Protein AF-A0A356FWE5-F1 (afdb_monomer_lite)

Sequence (90 aa):
KAVVPQGWKVDPEKIVSAWKAFADSIADGETVLLVSSNGIIRFAPYLTGDYDGFCQTHDIKVATGGVCVFENGGDGWTCSEWNVKAFKFV

Radius of gyration: 13.67 Å; chains: 1; bounding box: 41×31×34 Å

pLDDT: mean 92.45, std 7.05, range [64.75, 97.94]

Structure (mmCIF, N/CA/C/O backbone):
data_AF-A0A356FWE5-F1
#
_entry.id   AF-A0A356FWE5-F1
#
loop_
_atom_site.group_PDB
_atom_site.id
_atom_site.type_symbol
_atom_site.label_atom_id
_atom_site.label_alt_id
_atom_site.label_comp_id
_atom_site.label_asym_id
_atom_site.label_entity_id
_atom_site.label_seq_id
_atom_site.pdbx_PDB_ins_code
_atom_site.Cartn_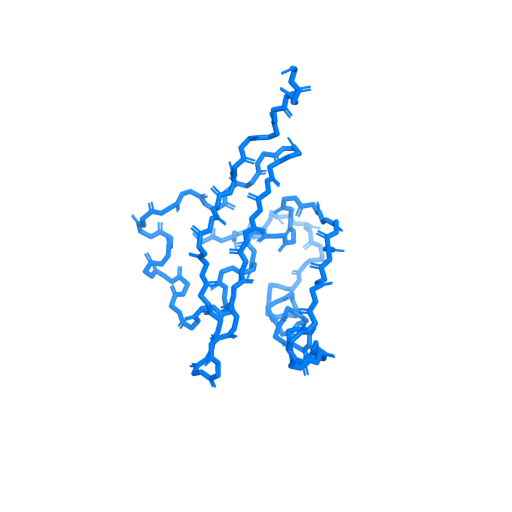x
_atom_site.Cartn_y
_atom_site.Cartn_z
_atom_site.occupancy
_atom_site.B_iso_or_equiv
_atom_site.auth_seq_id
_atom_site.auth_comp_id
_atom_site.auth_asym_id
_atom_site.auth_atom_id
_atom_site.pdbx_PDB_model_num
ATOM 1 N N . LYS A 1 1 ? 6.119 -8.522 -8.956 1.00 64.75 1 LYS A N 1
ATOM 2 C CA . LYS A 1 1 ? 7.307 -8.221 -8.115 1.00 64.75 1 LYS A CA 1
ATOM 3 C C . LYS A 1 1 ? 7.876 -6.863 -8.496 1.00 64.75 1 LYS A C 1
ATOM 5 O O . LYS A 1 1 ? 7.980 -6.573 -9.684 1.00 64.75 1 LYS A O 1
ATOM 10 N N . ALA A 1 2 ? 8.212 -6.026 -7.518 1.00 68.88 2 ALA A N 1
ATOM 11 C CA . ALA A 1 2 ? 8.870 -4.752 -7.777 1.00 68.88 2 ALA A CA 1
ATOM 12 C C . ALA A 1 2 ? 10.336 -4.989 -8.184 1.00 68.88 2 ALA A C 1
ATOM 14 O O . ALA A 1 2 ? 11.152 -5.393 -7.364 1.00 68.88 2 ALA A O 1
ATOM 15 N N . VAL A 1 3 ? 10.657 -4.772 -9.461 1.00 74.94 3 VAL A N 1
ATOM 16 C CA . VAL A 1 3 ? 12.024 -4.897 -9.992 1.00 74.94 3 VAL A CA 1
ATOM 17 C C . VAL A 1 3 ? 12.653 -3.511 -10.094 1.00 74.94 3 VAL A C 1
ATOM 19 O O . VAL A 1 3 ? 12.013 -2.565 -10.558 1.00 74.94 3 VAL A O 1
ATOM 22 N N . VAL A 1 4 ? 13.902 -3.389 -9.647 1.00 78.38 4 VAL A N 1
ATOM 23 C CA . VAL A 1 4 ? 14.666 -2.137 -9.694 1.00 78.38 4 VAL A CA 1
ATOM 24 C C . VAL A 1 4 ? 15.168 -1.895 -11.121 1.00 78.38 4 VAL A C 1
ATOM 26 O O . VAL A 1 4 ? 15.791 -2.791 -11.691 1.00 78.38 4 VAL A O 1
ATOM 29 N N . PRO A 1 5 ? 14.931 -0.713 -11.720 1.00 80.31 5 PRO A N 1
ATOM 30 C CA . PRO A 1 5 ? 15.476 -0.394 -13.035 1.00 80.31 5 PRO A CA 1
ATOM 31 C C . PRO A 1 5 ? 17.010 -0.373 -13.043 1.00 80.31 5 PRO A C 1
ATOM 33 O O . PRO A 1 5 ? 17.653 -0.007 -12.058 1.00 80.31 5 PRO A O 1
ATOM 36 N N . GLN A 1 6 ? 17.610 -0.709 -14.184 1.00 85.38 6 GLN A N 1
ATOM 37 C CA . GLN A 1 6 ? 19.063 -0.681 -14.344 1.00 85.38 6 GLN A CA 1
ATOM 38 C C . GLN A 1 6 ? 19.633 0.720 -14.048 1.00 85.38 6 GLN A C 1
ATOM 40 O O . GLN A 1 6 ? 19.101 1.733 -14.500 1.00 85.38 6 GLN A O 1
ATOM 45 N N . GLY A 1 7 ? 20.727 0.773 -13.281 1.00 87.00 7 GLY A N 1
ATOM 46 C CA . GLY A 1 7 ? 21.410 2.018 -12.905 1.00 87.00 7 GLY A CA 1
ATOM 47 C C . GLY A 1 7 ? 20.823 2.742 -11.687 1.00 87.00 7 GLY A C 1
ATOM 48 O O . GLY A 1 7 ? 21.432 3.695 -11.201 1.00 87.00 7 GLY A O 1
ATOM 49 N N . TRP A 1 8 ? 19.686 2.290 -11.150 1.00 82.56 8 TRP A N 1
ATOM 50 C CA . TRP A 1 8 ? 19.135 2.840 -9.914 1.00 82.56 8 TRP A CA 1
ATOM 51 C C . TRP A 1 8 ? 19.879 2.285 -8.699 1.00 82.56 8 TRP A C 1
ATOM 53 O O . TRP A 1 8 ? 20.035 1.076 -8.542 1.00 82.56 8 TRP A O 1
ATOM 63 N N . LYS A 1 9 ? 20.302 3.177 -7.799 1.00 85.62 9 LYS A N 1
ATOM 64 C CA . LYS A 1 9 ? 20.855 2.811 -6.488 1.00 85.62 9 LYS A CA 1
ATOM 65 C C . LYS A 1 9 ? 19.714 2.586 -5.499 1.00 85.62 9 LYS A C 1
ATOM 67 O O . LYS A 1 9 ? 19.445 3.432 -4.652 1.00 85.62 9 LYS A O 1
ATOM 72 N N . VAL A 1 10 ? 19.013 1.470 -5.655 1.00 86.44 10 VAL A N 1
ATOM 73 C CA . VAL A 1 10 ? 17.927 1.052 -4.766 1.00 86.44 10 VAL A CA 1
ATOM 74 C C . VAL A 1 10 ? 18.213 -0.346 -4.252 1.00 86.44 10 VAL A C 1
ATOM 76 O O . VAL A 1 10 ? 18.618 -1.224 -5.007 1.00 86.44 10 VAL A O 1
ATOM 79 N N . ASP A 1 11 ? 17.956 -0.528 -2.965 1.00 91.44 11 ASP A N 1
ATOM 80 C CA . ASP A 1 11 ? 18.042 -1.800 -2.267 1.00 91.44 11 ASP A CA 1
ATOM 81 C C . ASP A 1 11 ? 16.623 -2.185 -1.810 1.00 91.44 11 ASP A C 1
ATOM 83 O O . ASP A 1 11 ? 16.102 -1.588 -0.860 1.00 91.44 11 ASP A O 1
ATOM 87 N N . PRO A 1 12 ? 15.950 -3.113 -2.517 1.00 91.94 12 PRO A N 1
ATOM 88 C CA . PRO A 1 12 ? 14.594 -3.539 -2.181 1.00 91.94 12 PRO A CA 1
ATOM 89 C C . PRO A 1 12 ? 14.467 -4.091 -0.766 1.00 91.94 12 PRO A C 1
ATOM 91 O O . PRO A 1 12 ? 13.469 -3.826 -0.103 1.00 91.94 12 PRO A O 1
ATOM 94 N N . GLU A 1 13 ? 15.472 -4.821 -0.284 1.00 93.06 13 GLU A N 1
ATOM 95 C CA . GLU A 1 13 ? 15.435 -5.422 1.048 1.00 93.06 13 GLU A CA 1
ATOM 96 C C . GLU A 1 13 ? 15.453 -4.345 2.128 1.00 93.06 13 GLU A C 1
ATOM 98 O O . GLU A 1 13 ? 14.693 -4.434 3.091 1.00 93.06 13 GLU A O 1
ATOM 103 N N . LYS A 1 14 ? 16.229 -3.270 1.927 1.00 95.69 14 LYS A N 1
ATOM 104 C CA . LYS A 1 14 ? 16.201 -2.100 2.820 1.00 95.69 14 LYS A CA 1
ATOM 105 C C . LYS A 1 14 ? 14.867 -1.366 2.813 1.00 95.69 14 LYS A C 1
ATOM 107 O O . LYS A 1 14 ? 14.456 -0.858 3.849 1.00 95.69 14 LYS A O 1
ATOM 112 N N . ILE A 1 15 ? 14.184 -1.292 1.670 1.00 96.19 15 ILE A N 1
ATOM 113 C CA . ILE A 1 15 ? 12.842 -0.694 1.612 1.00 96.19 15 ILE A CA 1
ATOM 114 C C . ILE A 1 15 ? 11.857 -1.557 2.407 1.00 96.19 15 ILE A C 1
ATOM 116 O O . ILE A 1 15 ? 11.073 -1.031 3.193 1.00 96.19 15 ILE A O 1
ATOM 120 N N . VAL A 1 16 ? 11.914 -2.880 2.236 1.00 96.19 16 VAL A N 1
ATOM 121 C CA . VAL A 1 16 ? 11.050 -3.818 2.963 1.00 96.19 16 VAL A CA 1
ATOM 122 C C . VAL A 1 16 ? 11.323 -3.778 4.466 1.00 96.19 16 VAL A C 1
ATOM 124 O O . VAL A 1 16 ? 10.377 -3.739 5.252 1.00 96.19 16 VAL A O 1
ATOM 127 N N . SER A 1 17 ? 12.589 -3.753 4.888 1.00 97.25 17 SER A N 1
ATOM 128 C CA . SER A 1 17 ? 12.930 -3.661 6.310 1.00 97.25 17 SER A CA 1
ATOM 129 C C . SER A 1 17 ? 12.523 -2.318 6.915 1.00 97.25 17 SER A C 1
ATOM 131 O O . SER A 1 17 ? 12.016 -2.300 8.032 1.00 97.25 17 SER A O 1
ATOM 133 N N . ALA A 1 18 ? 12.652 -1.216 6.170 1.00 97.62 18 ALA A N 1
ATOM 134 C CA . ALA A 1 18 ? 12.175 0.094 6.605 1.00 97.62 18 ALA A CA 1
ATOM 135 C C . ALA A 1 18 ? 10.649 0.132 6.776 1.00 97.62 18 ALA A C 1
ATOM 137 O O . ALA A 1 18 ? 10.173 0.712 7.746 1.00 97.62 18 ALA A O 1
ATOM 138 N N . TRP A 1 19 ? 9.885 -0.516 5.888 1.00 97.62 19 TRP A N 1
ATOM 139 C CA . TRP A 1 19 ? 8.435 -0.659 6.058 1.00 97.62 19 TRP A CA 1
ATOM 140 C C . TRP A 1 19 ? 8.082 -1.410 7.338 1.00 97.62 19 TRP A C 1
ATOM 142 O O . TRP A 1 19 ? 7.236 -0.939 8.090 1.00 97.62 19 TRP A O 1
ATOM 152 N N . LYS A 1 20 ? 8.745 -2.542 7.603 1.00 97.25 20 LYS A N 1
ATOM 153 C CA . LYS A 1 20 ? 8.514 -3.327 8.824 1.00 97.25 20 LYS A CA 1
ATOM 154 C C . LYS A 1 20 ? 8.867 -2.530 10.079 1.00 97.25 20 LYS A C 1
ATOM 156 O O . LYS A 1 20 ? 8.036 -2.408 10.961 1.00 97.25 20 LYS A O 1
ATOM 161 N N . ALA A 1 21 ? 10.035 -1.888 10.101 1.00 97.94 21 ALA A N 1
ATOM 162 C CA . ALA A 1 21 ? 10.453 -1.052 11.225 1.00 97.94 21 ALA A CA 1
ATOM 163 C C . ALA A 1 21 ? 9.519 0.149 11.457 1.00 97.94 21 ALA A C 1
ATOM 165 O O . ALA A 1 21 ? 9.257 0.514 12.598 1.00 97.94 21 ALA A O 1
ATOM 166 N N . PHE A 1 22 ? 9.009 0.765 10.385 1.00 97.62 22 PHE A N 1
ATOM 167 C CA . PHE A 1 22 ? 7.995 1.813 10.487 1.00 97.62 22 PHE A CA 1
ATOM 168 C C . PHE A 1 22 ? 6.701 1.266 11.096 1.00 97.62 22 PHE A C 1
ATOM 170 O O . PHE A 1 22 ? 6.180 1.857 12.035 1.00 97.62 22 PHE A O 1
ATOM 177 N N . ALA A 1 23 ? 6.219 0.126 10.607 1.00 96.25 23 ALA A N 1
ATOM 178 C CA . ALA A 1 23 ? 5.014 -0.513 11.114 1.00 96.25 23 ALA A CA 1
ATOM 179 C C . ALA A 1 23 ? 5.137 -0.908 12.598 1.00 96.25 23 ALA A C 1
ATOM 181 O O . ALA A 1 23 ? 4.202 -0.678 13.358 1.00 96.25 23 ALA A O 1
ATOM 182 N N . ASP A 1 24 ? 6.303 -1.406 13.019 1.00 95.56 24 ASP A N 1
ATOM 183 C CA . ASP A 1 24 ? 6.610 -1.740 14.419 1.00 95.56 24 ASP A CA 1
ATOM 184 C C . ASP A 1 24 ? 6.712 -0.498 15.327 1.00 95.56 24 ASP A C 1
ATOM 186 O O . ASP A 1 24 ? 6.649 -0.613 16.549 1.00 95.56 24 ASP A O 1
ATOM 190 N N . SER A 1 25 ? 6.903 0.694 14.749 1.00 96.62 25 SER A N 1
ATOM 191 C CA . SER A 1 25 ? 6.991 1.956 15.499 1.00 96.62 25 SER A CA 1
ATOM 192 C C . SER A 1 25 ? 5.638 2.616 15.772 1.00 96.62 25 SER A C 1
ATOM 194 O O . SER A 1 25 ? 5.579 3.549 16.572 1.00 96.62 25 SER A O 1
ATOM 196 N N . ILE A 1 26 ? 4.574 2.154 15.107 1.00 96.38 26 ILE A N 1
ATOM 197 C CA . ILE A 1 26 ? 3.212 2.671 15.273 1.00 96.38 26 ILE A CA 1
ATOM 198 C C . ILE A 1 26 ? 2.628 2.089 16.560 1.00 96.38 26 ILE A C 1
ATOM 200 O O . ILE A 1 26 ? 2.681 0.878 16.773 1.00 96.38 26 ILE A O 1
ATOM 204 N N . ALA A 1 27 ? 2.071 2.941 17.420 1.00 94.38 27 ALA A N 1
ATOM 205 C CA . ALA A 1 27 ? 1.480 2.494 18.676 1.00 94.38 27 ALA A CA 1
ATOM 206 C C . ALA A 1 27 ? 0.096 1.851 18.467 1.00 94.38 27 ALA A C 1
ATOM 208 O O . ALA A 1 27 ? -0.650 2.214 17.556 1.00 94.38 27 ALA A O 1
ATOM 209 N N . ASP A 1 28 ? -0.287 0.934 19.357 1.00 92.19 28 ASP A N 1
ATOM 210 C CA . ASP A 1 28 ? -1.613 0.312 19.325 1.00 92.19 28 ASP A CA 1
ATOM 211 C C . ASP A 1 28 ? -2.732 1.367 19.388 1.00 92.19 28 ASP A C 1
ATOM 213 O O . ASP A 1 28 ? -2.753 2.240 20.260 1.00 92.19 28 ASP A O 1
ATOM 217 N N . GLY A 1 29 ? -3.685 1.276 18.456 1.00 92.88 29 GLY A N 1
ATOM 218 C CA . GLY A 1 29 ? -4.804 2.218 18.333 1.00 92.88 29 GLY A CA 1
ATOM 219 C C . GLY A 1 29 ? -4.457 3.554 17.662 1.00 92.88 29 GLY A C 1
ATOM 220 O O . GLY A 1 29 ? -5.341 4.397 17.499 1.00 92.88 29 GLY A O 1
ATOM 221 N N . GLU A 1 30 ? -3.206 3.764 17.250 1.00 95.94 30 GLU A N 1
ATOM 222 C CA . GLU A 1 30 ? -2.798 4.952 16.506 1.00 95.94 30 GLU A CA 1
ATOM 223 C C . GLU A 1 30 ? -3.265 4.891 15.042 1.00 95.94 30 GLU A C 1
ATOM 225 O O . GLU A 1 30 ? -3.269 3.843 14.398 1.00 95.94 30 GLU A O 1
ATOM 230 N N . THR A 1 31 ? -3.649 6.044 14.487 1.00 97.19 31 THR A N 1
ATOM 231 C CA . THR A 1 31 ? -3.945 6.196 13.055 1.00 97.19 31 THR A CA 1
ATOM 232 C C . THR A 1 31 ? -2.902 7.098 12.412 1.00 97.19 31 THR A C 1
ATOM 234 O O . THR A 1 31 ? -2.808 8.280 12.746 1.00 97.19 31 THR A O 1
ATOM 237 N N . VAL A 1 32 ? -2.149 6.558 11.451 1.00 97.81 32 VAL A N 1
ATOM 238 C CA . VAL A 1 32 ? -1.057 7.268 10.773 1.00 97.81 32 VAL A CA 1
ATOM 239 C C . VAL A 1 32 ? -1.365 7.453 9.290 1.00 97.81 32 VAL A C 1
ATOM 241 O O . VAL A 1 32 ? -1.682 6.500 8.581 1.00 97.81 32 VAL A O 1
ATOM 244 N N . LEU A 1 33 ? -1.209 8.684 8.796 1.00 97.38 33 LEU A N 1
ATOM 245 C CA . LEU A 1 33 ? -1.215 8.986 7.365 1.00 97.38 33 LEU A CA 1
ATOM 246 C C . LEU A 1 33 ? 0.223 9.118 6.856 1.00 97.38 33 LEU A C 1
ATOM 248 O O . LEU A 1 33 ? 0.925 10.069 7.197 1.00 97.38 33 LEU A O 1
ATOM 252 N N . LEU A 1 34 ? 0.639 8.200 5.984 1.00 96.81 34 LEU A N 1
ATOM 253 C CA . LEU A 1 34 ? 1.938 8.245 5.318 1.00 96.81 34 LEU A CA 1
ATOM 254 C C . LEU A 1 34 ? 1.778 8.642 3.847 1.00 96.81 34 LEU A C 1
ATOM 256 O O . LEU A 1 34 ? 1.175 7.921 3.053 1.00 96.81 34 LEU A O 1
ATOM 260 N N . VAL A 1 35 ? 2.374 9.770 3.460 1.00 96.75 35 VAL A N 1
ATOM 261 C CA . VAL A 1 35 ? 2.444 10.194 2.055 1.00 96.75 35 VAL A CA 1
ATOM 262 C C . VAL A 1 35 ? 3.717 9.637 1.427 1.00 96.75 35 VAL A C 1
ATOM 264 O O . VAL A 1 35 ? 4.821 9.887 1.905 1.00 96.75 35 VAL A O 1
ATOM 267 N N . SER A 1 36 ? 3.571 8.881 0.340 1.00 95.69 36 SER A N 1
ATOM 268 C CA . SER A 1 36 ? 4.681 8.189 -0.317 1.00 95.69 36 SER A CA 1
ATOM 269 C C . SER A 1 36 ? 4.554 8.215 -1.842 1.00 95.69 36 SER A C 1
ATOM 271 O O . SER A 1 36 ? 3.546 8.644 -2.401 1.00 95.69 36 SER A O 1
ATOM 273 N N . SER A 1 37 ? 5.597 7.757 -2.534 1.00 95.00 37 SER A N 1
ATOM 274 C CA . SER A 1 37 ? 5.594 7.592 -3.990 1.00 95.00 37 SER A CA 1
ATOM 275 C C . SER A 1 37 ? 5.316 6.142 -4.375 1.00 95.00 37 SER A C 1
ATOM 277 O O . SER A 1 37 ? 5.621 5.222 -3.613 1.00 95.00 37 SER A O 1
ATOM 279 N N . ASN A 1 38 ? 4.859 5.915 -5.614 1.00 94.19 38 ASN A N 1
ATOM 280 C CA . ASN A 1 38 ? 4.692 4.559 -6.146 1.00 94.19 38 ASN A CA 1
ATOM 281 C C . ASN A 1 38 ? 5.980 3.719 -6.008 1.00 94.19 38 ASN A C 1
ATOM 283 O O . ASN A 1 38 ? 5.906 2.507 -5.864 1.00 94.19 38 ASN A O 1
ATOM 287 N N . GLY A 1 39 ? 7.169 4.334 -6.066 1.00 93.06 39 GLY A N 1
ATOM 288 C CA . GLY A 1 39 ? 8.457 3.642 -5.911 1.00 93.06 39 GLY A CA 1
ATOM 289 C C . GLY A 1 39 ? 8.664 2.975 -4.548 1.00 93.06 39 GLY A C 1
ATOM 290 O O . GLY A 1 39 ? 9.390 1.991 -4.480 1.00 93.06 39 GLY A O 1
ATOM 291 N N . ILE A 1 40 ? 8.001 3.467 -3.500 1.00 95.62 40 ILE A N 1
ATOM 292 C CA . ILE A 1 40 ? 8.141 2.977 -2.123 1.00 95.62 40 ILE A CA 1
ATOM 293 C C . ILE A 1 40 ? 6.876 2.245 -1.661 1.00 95.62 40 ILE A C 1
ATOM 295 O O . ILE A 1 40 ? 6.975 1.148 -1.119 1.00 95.62 40 ILE A O 1
ATOM 299 N N . ILE A 1 41 ? 5.682 2.791 -1.922 1.00 96.62 41 ILE A N 1
ATOM 300 C CA . ILE A 1 41 ? 4.406 2.201 -1.470 1.00 96.62 41 ILE A CA 1
ATOM 301 C C . ILE A 1 41 ? 4.109 0.828 -2.082 1.00 96.62 41 ILE A C 1
ATOM 303 O O . ILE A 1 41 ? 3.481 0.002 -1.433 1.00 96.62 41 ILE A O 1
ATOM 307 N N . ARG A 1 42 ? 4.638 0.515 -3.274 1.00 95.88 42 ARG A N 1
ATOM 308 C CA . ARG A 1 42 ? 4.476 -0.817 -3.895 1.00 95.88 42 ARG A CA 1
ATOM 309 C C . ARG A 1 42 ? 5.126 -1.966 -3.102 1.00 95.88 42 ARG A C 1
ATOM 311 O O . ARG A 1 42 ? 4.970 -3.130 -3.470 1.00 95.88 42 ARG A O 1
ATOM 318 N N . PHE A 1 43 ? 5.892 -1.633 -2.062 1.00 96.50 43 PHE A N 1
ATOM 319 C CA . PHE A 1 43 ? 6.493 -2.566 -1.110 1.00 96.50 43 PHE A CA 1
ATOM 320 C C . PHE A 1 43 ? 5.706 -2.671 0.208 1.00 96.50 43 PHE A C 1
ATOM 322 O O . PHE A 1 43 ? 5.972 -3.582 0.983 1.00 96.50 43 PHE A O 1
ATOM 329 N N . ALA A 1 44 ? 4.711 -1.814 0.459 1.00 97.06 44 ALA A N 1
ATOM 330 C CA . ALA A 1 44 ? 3.871 -1.898 1.655 1.00 97.06 44 ALA A CA 1
ATOM 331 C C . ALA A 1 44 ? 3.182 -3.270 1.844 1.00 97.06 44 ALA A C 1
ATOM 333 O O . ALA A 1 44 ? 3.102 -3.724 2.982 1.00 97.06 44 ALA A O 1
ATOM 334 N N . PRO A 1 45 ? 2.775 -4.013 0.788 1.00 97.31 45 PRO A N 1
ATOM 335 C CA . PRO A 1 45 ? 2.157 -5.326 0.984 1.00 97.31 45 PRO A CA 1
ATOM 336 C C . PRO A 1 45 ? 3.061 -6.375 1.650 1.00 97.31 45 PRO A C 1
ATOM 338 O O . PRO A 1 45 ? 2.552 -7.376 2.141 1.00 97.31 45 PRO A O 1
ATOM 341 N N . TYR A 1 46 ? 4.381 -6.159 1.745 1.00 96.94 46 TYR A N 1
ATOM 342 C CA . TYR A 1 46 ? 5.257 -7.034 2.539 1.00 96.94 46 TYR A CA 1
ATOM 343 C C . TYR A 1 46 ? 4.915 -7.038 4.037 1.00 96.94 46 TYR A C 1
ATOM 345 O O . TYR A 1 46 ? 5.322 -7.964 4.739 1.00 96.94 46 TYR A O 1
ATOM 353 N N . LEU A 1 47 ? 4.169 -6.039 4.521 1.00 96.62 47 LEU A N 1
ATOM 354 C CA . LEU A 1 47 ? 3.635 -6.011 5.884 1.00 96.62 47 LEU A CA 1
ATOM 355 C C . LEU A 1 47 ? 2.628 -7.140 6.144 1.00 96.62 47 LEU A C 1
ATOM 357 O O . LEU A 1 47 ? 2.499 -7.578 7.279 1.00 96.62 47 LEU A O 1
ATOM 361 N N . THR A 1 48 ? 1.968 -7.647 5.098 1.00 95.19 48 THR A N 1
ATOM 362 C CA . THR A 1 48 ? 0.934 -8.693 5.214 1.00 95.19 48 THR A CA 1
ATOM 363 C C . THR A 1 48 ? 1.485 -10.103 5.418 1.00 95.19 48 THR A C 1
ATOM 365 O O . THR A 1 48 ? 0.725 -11.045 5.610 1.00 95.19 48 THR A O 1
ATOM 368 N N . GLY A 1 49 ? 2.804 -10.287 5.325 1.00 94.81 49 GLY A N 1
ATOM 369 C CA . GLY A 1 49 ? 3.439 -11.604 5.412 1.00 94.81 49 GLY A CA 1
ATOM 370 C C . GLY A 1 49 ? 3.339 -12.463 4.142 1.00 94.81 49 GLY A C 1
ATOM 371 O O . GLY A 1 49 ? 4.184 -13.337 3.968 1.00 94.81 49 GLY A O 1
ATOM 372 N N . ASP A 1 50 ? 2.413 -12.179 3.216 1.00 94.81 50 ASP A N 1
ATOM 373 C CA . ASP A 1 50 ? 2.249 -12.904 1.943 1.00 94.81 50 ASP A CA 1
ATOM 374 C C . ASP A 1 50 ? 2.233 -11.963 0.722 1.00 94.81 50 ASP A C 1
ATOM 376 O O . ASP A 1 50 ? 1.221 -11.730 0.057 1.00 94.81 50 ASP A O 1
ATOM 380 N N . TYR A 1 51 ? 3.403 -11.405 0.403 1.00 94.75 51 TYR A N 1
ATOM 381 C CA . TYR A 1 51 ? 3.552 -10.498 -0.740 1.00 94.75 51 TYR A CA 1
ATOM 382 C C . TYR A 1 51 ? 3.265 -11.175 -2.089 1.00 94.75 51 TYR A C 1
ATOM 384 O O . TYR A 1 51 ? 2.729 -10.542 -3.003 1.00 94.75 51 TYR A O 1
ATOM 392 N N . ASP A 1 52 ? 3.646 -12.446 -2.238 1.00 94.50 52 ASP A N 1
ATOM 393 C CA . ASP A 1 52 ? 3.483 -13.166 -3.501 1.00 94.50 52 ASP A CA 1
ATOM 394 C C . ASP A 1 52 ? 2.008 -13.520 -3.740 1.00 94.50 52 ASP A C 1
ATOM 396 O O . ASP A 1 52 ? 1.542 -13.369 -4.873 1.00 94.50 52 ASP A O 1
ATOM 400 N N . GLY A 1 53 ? 1.250 -13.892 -2.702 1.00 95.44 53 GLY A N 1
ATOM 401 C CA . GLY A 1 53 ? -0.208 -14.025 -2.772 1.00 95.44 53 GLY A CA 1
ATOM 402 C C . GLY A 1 53 ? -0.910 -12.690 -3.039 1.00 95.44 53 GLY A C 1
ATOM 403 O O . GLY A 1 53 ? -1.797 -12.614 -3.895 1.00 95.44 53 GLY A O 1
ATOM 404 N N . PHE A 1 54 ? -0.448 -11.598 -2.419 1.00 95.56 54 PHE A N 1
ATOM 405 C CA . PHE A 1 54 ? -0.961 -10.254 -2.709 1.00 95.56 54 PHE A CA 1
ATOM 406 C C . PHE A 1 54 ? -0.782 -9.880 -4.191 1.00 95.56 54 PHE A C 1
ATOM 408 O O . PHE A 1 54 ? -1.719 -9.424 -4.845 1.00 95.56 54 PHE A O 1
ATOM 415 N N . CYS A 1 55 ? 0.400 -10.138 -4.761 1.00 94.06 55 CYS A N 1
ATOM 416 C CA . CYS A 1 55 ? 0.695 -9.862 -6.173 1.00 94.06 55 CYS A CA 1
ATOM 417 C C . CYS A 1 55 ? -0.123 -10.704 -7.166 1.00 94.06 55 CYS A C 1
ATOM 419 O O . CYS A 1 55 ? -0.193 -10.340 -8.338 1.00 94.06 55 CYS A O 1
ATOM 421 N N . GLN A 1 56 ? -0.688 -11.840 -6.747 1.00 94.81 56 GLN A N 1
ATOM 422 C CA . GLN A 1 56 ? -1.545 -12.663 -7.610 1.00 94.81 56 GLN A CA 1
ATOM 423 C C . GLN A 1 56 ? -2.950 -12.079 -7.753 1.00 94.81 56 GLN A C 1
ATOM 425 O O . GLN A 1 56 ? -3.621 -12.323 -8.752 1.00 94.81 56 GLN A O 1
ATOM 430 N N . THR A 1 57 ? -3.389 -11.311 -6.758 1.00 94.06 57 THR A N 1
ATOM 431 C CA . THR A 1 57 ? -4.745 -10.759 -6.680 1.00 94.06 57 THR A CA 1
ATOM 432 C C . THR A 1 57 ? -4.794 -9.261 -6.991 1.00 94.06 57 THR A C 1
ATOM 434 O O . THR A 1 57 ? -5.850 -8.762 -7.371 1.00 94.06 57 THR A O 1
ATOM 437 N N . HIS A 1 58 ? -3.661 -8.551 -6.905 1.00 93.56 58 HIS A N 1
ATOM 438 C CA . HIS A 1 58 ? -3.586 -7.098 -7.074 1.00 93.56 58 HIS A CA 1
ATO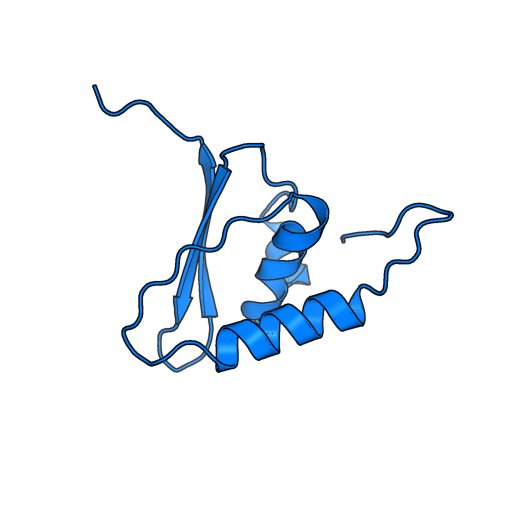M 439 C C . HIS A 1 58 ? -2.427 -6.654 -7.981 1.00 93.56 58 HIS A C 1
ATOM 441 O O . HIS A 1 58 ? -1.312 -7.174 -7.908 1.00 93.56 58 HIS A O 1
ATOM 447 N N . ASP A 1 59 ? -2.659 -5.603 -8.779 1.00 94.12 59 ASP A N 1
ATOM 448 C CA . ASP A 1 59 ? -1.570 -4.834 -9.393 1.00 94.12 59 ASP A CA 1
ATOM 449 C C . ASP A 1 59 ? -0.902 -3.961 -8.321 1.00 94.12 59 ASP A C 1
ATOM 451 O O . ASP A 1 59 ? -1.537 -3.112 -7.696 1.00 94.12 59 ASP A O 1
ATOM 455 N N . ILE A 1 60 ? 0.403 -4.146 -8.123 1.00 94.38 60 ILE A N 1
ATOM 456 C CA . ILE A 1 60 ? 1.195 -3.431 -7.112 1.00 94.38 60 ILE A CA 1
ATOM 457 C C . ILE A 1 60 ? 1.409 -1.944 -7.430 1.00 94.38 60 ILE A C 1
ATOM 459 O O . ILE A 1 60 ? 2.010 -1.219 -6.635 1.00 94.38 60 ILE A O 1
ATOM 463 N N . LYS A 1 61 ? 0.989 -1.467 -8.605 1.00 94.81 61 LYS A N 1
ATOM 464 C CA . LYS A 1 61 ? 1.068 -0.050 -8.950 1.00 94.81 61 LYS A CA 1
ATOM 465 C C . LYS A 1 61 ? -0.028 0.742 -8.235 1.00 94.81 61 LYS A C 1
ATOM 467 O O . LYS A 1 61 ? -1.212 0.558 -8.496 1.00 94.81 61 LYS A O 1
ATOM 472 N N . VAL A 1 62 ? 0.385 1.726 -7.441 1.00 95.88 62 VAL A N 1
ATOM 473 C CA . VAL A 1 62 ? -0.517 2.728 -6.857 1.00 95.88 62 VAL A CA 1
ATOM 474 C C . VAL A 1 62 ? -0.498 3.985 -7.727 1.00 95.88 62 VAL A C 1
ATOM 476 O O . VAL A 1 62 ? 0.567 4.490 -8.104 1.00 95.88 62 VAL A O 1
ATOM 479 N N . ALA A 1 63 ? -1.681 4.468 -8.104 1.00 94.94 63 ALA A N 1
ATOM 480 C CA . ALA A 1 63 ? -1.844 5.693 -8.874 1.00 94.94 63 ALA A CA 1
ATOM 481 C C . ALA A 1 63 ? -1.578 6.930 -8.003 1.00 94.94 63 ALA A C 1
ATOM 483 O O . ALA A 1 63 ? -1.688 6.889 -6.780 1.00 94.94 63 ALA A O 1
ATOM 484 N N . THR A 1 64 ? -1.246 8.060 -8.628 1.00 93.88 64 THR A N 1
ATOM 485 C CA . THR A 1 64 ? -1.126 9.335 -7.907 1.00 93.88 64 THR A CA 1
ATOM 486 C C . THR A 1 64 ? -2.442 9.666 -7.206 1.00 93.88 64 THR A C 1
ATOM 488 O O . THR A 1 64 ? -3.495 9.651 -7.840 1.00 93.88 64 THR A O 1
ATOM 491 N N . GLY A 1 65 ? -2.377 9.961 -5.905 1.00 93.44 65 GLY A N 1
ATOM 492 C CA . GLY A 1 65 ? -3.563 10.200 -5.076 1.00 93.44 65 GLY A CA 1
ATOM 493 C C . GLY A 1 65 ? -4.367 8.937 -4.745 1.00 93.44 65 GLY A C 1
ATOM 494 O O . GLY A 1 65 ? -5.440 9.053 -4.161 1.00 93.44 65 GLY A O 1
ATOM 495 N N . GLY A 1 66 ? -3.878 7.751 -5.117 1.00 95.56 66 GLY A N 1
ATOM 496 C CA . GLY A 1 66 ? -4.440 6.479 -4.682 1.00 95.56 66 GLY A CA 1
ATOM 497 C C . GLY A 1 66 ? -4.175 6.251 -3.195 1.00 95.56 66 GLY A C 1
ATOM 498 O O . GLY A 1 66 ? -3.053 6.450 -2.727 1.00 95.56 66 GLY A O 1
ATOM 499 N N . VAL A 1 67 ? -5.203 5.834 -2.464 1.00 96.19 67 VAL A N 1
ATOM 500 C CA . VAL A 1 67 ? -5.136 5.534 -1.030 1.00 96.19 67 VAL A CA 1
ATOM 501 C C . VAL A 1 67 ? -5.050 4.025 -0.829 1.00 96.19 67 VAL A C 1
ATOM 503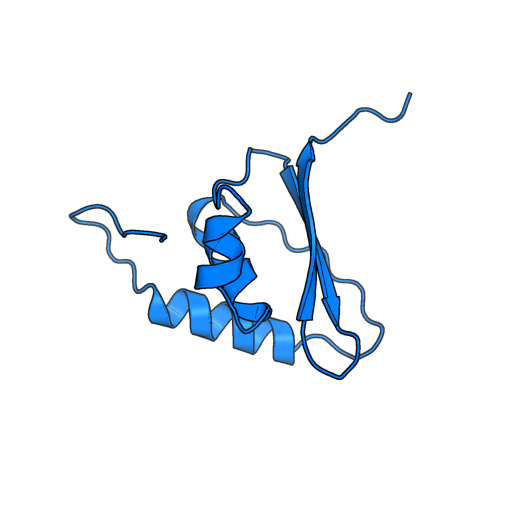 O O . VAL A 1 67 ? -5.700 3.258 -1.537 1.00 96.19 67 VAL A O 1
ATOM 506 N N . CYS A 1 68 ? -4.224 3.605 0.125 1.00 97.50 68 CYS A N 1
ATOM 507 C CA . CYS A 1 68 ? -4.162 2.227 0.597 1.00 97.50 68 CYS A CA 1
ATOM 508 C C . CYS A 1 68 ? -4.392 2.240 2.108 1.00 97.50 68 CYS A C 1
ATOM 510 O O . CYS A 1 68 ? -3.861 3.122 2.786 1.00 97.50 68 CYS A O 1
ATOM 512 N N . VAL A 1 69 ? -5.160 1.283 2.620 1.00 97.38 69 VAL A N 1
ATOM 513 C CA . VAL A 1 69 ? -5.464 1.160 4.048 1.00 97.38 69 VAL A CA 1
ATOM 514 C C . VAL A 1 69 ? -4.916 -0.166 4.547 1.00 97.38 69 VAL A C 1
ATOM 516 O O . VAL A 1 69 ? -5.128 -1.217 3.935 1.00 97.38 69 VAL A O 1
ATOM 519 N N . PHE A 1 70 ? -4.166 -0.081 5.641 1.00 97.62 70 PHE A N 1
ATOM 520 C CA . PHE A 1 70 ? -3.614 -1.221 6.349 1.00 97.62 70 PHE A CA 1
ATOM 521 C C . PHE A 1 70 ? -4.091 -1.178 7.796 1.00 97.62 70 PHE A C 1
ATOM 523 O O . PHE A 1 70 ? -4.050 -0.124 8.429 1.00 97.62 70 PHE A O 1
ATOM 530 N N . GLU A 1 71 ? -4.520 -2.325 8.308 1.00 96.88 71 GLU A N 1
ATOM 531 C CA . GLU A 1 71 ? -5.067 -2.475 9.654 1.00 96.88 71 GLU A CA 1
ATOM 532 C C . GLU A 1 71 ? -4.287 -3.558 10.395 1.00 96.88 71 GLU A C 1
ATOM 534 O O . GLU A 1 71 ? -4.064 -4.644 9.853 1.00 96.88 71 GLU A O 1
ATOM 539 N N . ASN A 1 72 ? -3.866 -3.267 11.626 1.00 94.81 72 ASN A N 1
ATOM 540 C CA . ASN A 1 72 ? -3.206 -4.236 12.494 1.00 94.81 72 ASN A CA 1
ATOM 541 C C . ASN A 1 72 ? -4.186 -4.719 13.567 1.00 94.81 72 ASN A C 1
ATOM 543 O O . ASN A 1 72 ? -4.593 -3.949 14.434 1.00 94.81 72 ASN A O 1
ATOM 547 N N . GLY A 1 73 ? -4.567 -5.994 13.486 1.00 87.25 73 GLY A N 1
ATOM 548 C CA . GLY A 1 73 ? -5.502 -6.633 14.417 1.00 87.25 73 GLY A CA 1
ATOM 549 C C . GLY A 1 73 ? -4.839 -7.329 15.611 1.00 87.25 73 GLY A C 1
ATOM 550 O O . GLY A 1 73 ? -5.531 -8.022 16.350 1.00 87.25 73 GLY A O 1
ATOM 551 N N . GLY A 1 74 ? -3.518 -7.204 15.780 1.00 83.44 74 GLY A N 1
ATOM 552 C CA . GLY A 1 74 ? -2.730 -7.901 16.807 1.00 83.44 74 GLY A CA 1
ATOM 553 C C . GLY A 1 74 ? -1.998 -9.148 16.294 1.00 83.44 74 GLY A C 1
ATOM 554 O O . GLY A 1 74 ? -0.900 -9.436 16.759 1.00 83.44 74 GLY A O 1
ATOM 555 N N . ASP A 1 75 ? -2.537 -9.821 15.273 1.00 86.31 75 ASP A N 1
ATOM 556 C CA . ASP A 1 75 ? -1.898 -10.976 14.611 1.00 86.31 75 ASP A CA 1
ATOM 557 C C . ASP A 1 75 ? -1.077 -10.585 13.365 1.00 86.31 75 ASP A C 1
ATOM 559 O O . ASP A 1 75 ? -0.568 -11.440 12.636 1.00 86.31 75 ASP A O 1
ATOM 563 N N . GLY A 1 76 ? -0.948 -9.282 13.107 1.00 89.69 76 GLY A N 1
ATOM 564 C CA . GLY A 1 76 ? -0.238 -8.722 11.963 1.00 89.69 76 GLY A CA 1
ATOM 565 C C . GLY A 1 76 ? -1.081 -7.739 11.155 1.00 89.69 76 GLY A C 1
ATOM 566 O O . GLY A 1 76 ? -2.254 -7.483 11.438 1.00 89.69 76 GLY A O 1
ATOM 567 N N . TRP A 1 77 ? -0.448 -7.175 10.129 1.00 96.38 77 TRP A N 1
ATOM 568 C CA . TRP A 1 77 ? -1.072 -6.199 9.245 1.00 96.38 77 TRP A CA 1
ATOM 569 C C . TRP A 1 77 ? -1.867 -6.883 8.139 1.00 96.38 77 TRP A C 1
ATOM 571 O O . TRP A 1 77 ? -1.387 -7.794 7.469 1.00 96.38 77 TRP A O 1
ATOM 581 N N . THR A 1 78 ? -3.060 -6.374 7.877 1.00 96.44 78 THR A N 1
ATOM 582 C CA . THR A 1 78 ? -3.883 -6.731 6.721 1.00 96.44 78 THR A CA 1
ATOM 583 C C . THR A 1 78 ? -4.064 -5.504 5.840 1.00 96.44 78 THR A C 1
ATOM 585 O O . THR A 1 78 ? -3.994 -4.377 6.323 1.00 96.44 78 THR A O 1
ATOM 588 N N . CYS A 1 79 ? -4.246 -5.700 4.535 1.00 97.06 79 CYS A N 1
ATOM 589 C CA . CYS A 1 79 ? -4.560 -4.615 3.609 1.00 97.06 79 CYS A CA 1
ATOM 590 C C . CYS A 1 79 ? -6.056 -4.672 3.294 1.00 97.06 79 CYS A C 1
ATOM 592 O O . CYS A 1 79 ? -6.495 -5.603 2.618 1.00 97.06 79 CYS A O 1
ATOM 594 N N . SER A 1 80 ? -6.825 -3.714 3.811 1.00 96.06 80 SER A N 1
ATOM 595 C CA . SER A 1 80 ? -8.278 -3.650 3.612 1.00 96.06 80 SER A CA 1
ATOM 596 C C . SER A 1 80 ? -8.653 -2.914 2.328 1.00 96.06 80 SER A C 1
ATOM 598 O O . SER A 1 80 ? -9.639 -3.261 1.685 1.00 96.06 80 SER A O 1
ATOM 600 N N . GLU A 1 81 ? -7.837 -1.944 1.912 1.00 96.94 81 GLU A N 1
ATOM 601 C CA . GLU A 1 81 ? -8.051 -1.160 0.697 1.00 96.94 81 GLU A CA 1
ATOM 602 C C . GLU A 1 81 ? -6.734 -0.960 -0.053 1.00 96.94 81 GLU A C 1
ATOM 604 O O . GLU A 1 81 ? -5.715 -0.588 0.539 1.00 96.94 81 GLU A O 1
ATOM 609 N N . TRP A 1 82 ? -6.752 -1.137 -1.375 1.00 97.50 82 TRP A N 1
ATOM 610 C CA . TRP A 1 82 ? -5.575 -0.957 -2.223 1.00 97.50 82 TRP A CA 1
ATOM 611 C C . TRP A 1 82 ? -5.870 -0.064 -3.427 1.00 97.50 82 TRP A C 1
ATOM 613 O O . TRP A 1 82 ? -6.728 -0.370 -4.254 1.00 97.50 82 TRP A O 1
ATOM 62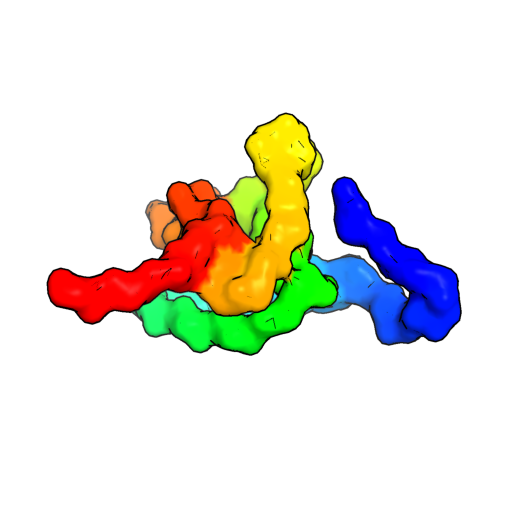3 N N . ASN A 1 83 ? -5.099 1.020 -3.562 1.00 96.94 83 ASN A 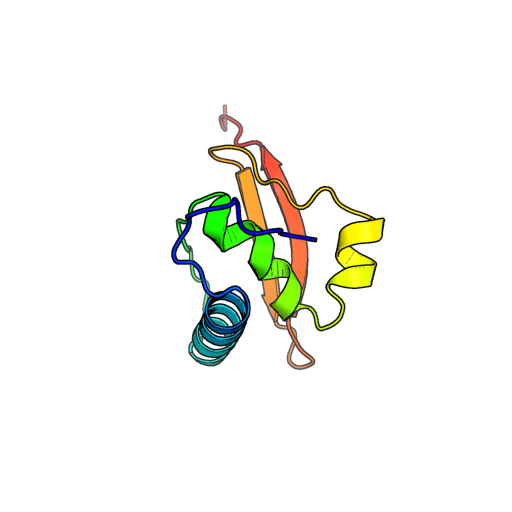N 1
ATOM 624 C CA . ASN A 1 83 ? -5.170 1.957 -4.687 1.00 96.94 83 ASN A CA 1
ATOM 625 C C . ASN A 1 83 ? -6.585 2.531 -4.933 1.00 96.94 83 ASN A C 1
ATOM 627 O O . ASN A 1 83 ? -7.020 2.711 -6.076 1.00 96.94 83 ASN A O 1
ATOM 631 N N . VAL A 1 84 ? -7.299 2.848 -3.851 1.00 95.81 84 VAL A N 1
ATOM 632 C CA . VAL A 1 84 ? -8.603 3.511 -3.911 1.00 95.81 84 VAL A CA 1
ATOM 633 C C . VAL A 1 84 ? -8.415 4.901 -4.494 1.00 95.81 84 VAL A C 1
ATOM 635 O O . VAL A 1 84 ? -7.610 5.698 -4.008 1.00 95.81 84 VAL A O 1
ATOM 638 N N . LYS A 1 85 ? -9.146 5.202 -5.565 1.00 89.88 85 LYS A N 1
ATOM 639 C CA . LYS A 1 85 ? -9.051 6.502 -6.228 1.00 89.88 85 LYS A CA 1
ATOM 640 C C . LYS A 1 85 ? -9.616 7.587 -5.325 1.00 89.88 85 LYS A C 1
ATOM 642 O O . LYS A 1 85 ? -10.741 7.471 -4.843 1.00 89.88 85 LYS A O 1
ATOM 647 N N . ALA A 1 86 ? -8.867 8.676 -5.185 1.00 83.19 86 ALA A N 1
ATOM 648 C CA . ALA A 1 86 ? -9.406 9.893 -4.608 1.00 83.19 86 ALA A CA 1
ATOM 649 C C . ALA A 1 86 ? -10.672 10.317 -5.363 1.00 83.19 86 ALA A C 1
ATOM 651 O O . ALA A 1 86 ? -10.724 10.310 -6.598 1.00 83.19 86 ALA A O 1
ATOM 652 N N . PHE A 1 87 ? -11.679 10.718 -4.603 1.00 82.50 87 PHE A N 1
ATOM 653 C CA . PHE A 1 87 ? -12.907 11.285 -5.123 1.00 82.50 87 PHE A CA 1
ATOM 654 C C . PHE A 1 87 ? -13.190 12.598 -4.406 1.00 82.50 87 PHE A C 1
ATOM 656 O O . PHE A 1 87 ? -12.733 12.843 -3.288 1.00 82.50 87 PHE A O 1
ATOM 663 N N . LYS A 1 88 ? -13.936 13.469 -5.078 1.00 80.50 88 LYS A N 1
ATOM 664 C CA . LYS A 1 88 ? -14.436 14.684 -4.454 1.00 80.50 88 LYS A CA 1
ATOM 665 C C . LYS A 1 88 ? -15.659 14.303 -3.630 1.00 80.50 88 LYS A C 1
ATOM 667 O O . LYS A 1 88 ? -16.617 13.778 -4.189 1.00 80.50 88 LYS A O 1
ATOM 672 N N . PHE A 1 89 ? -15.621 14.573 -2.332 1.00 76.75 89 PHE A N 1
ATOM 673 C CA . PHE A 1 89 ? -16.833 14.572 -1.525 1.00 76.75 89 PHE A CA 1
ATOM 674 C C . PHE A 1 89 ? -17.646 15.802 -1.950 1.00 76.75 89 PHE A C 1
ATOM 676 O O . PHE A 1 89 ? -17.144 16.927 -1.853 1.00 76.75 89 PHE A O 1
ATOM 683 N N . VAL A 1 90 ? -18.815 15.578 -2.551 1.00 67.94 90 VAL A N 1
ATOM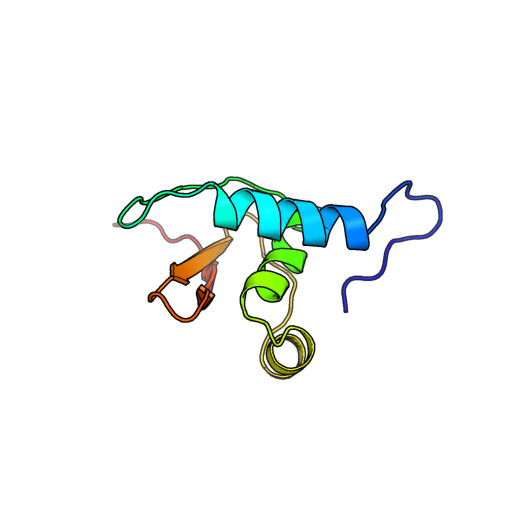 684 C CA . VAL A 1 90 ? -19.694 16.631 -3.085 1.00 67.94 90 VAL A CA 1
ATOM 685 C C . VAL A 1 90 ? -20.967 16.685 -2.269 1.00 67.94 90 VAL A C 1
ATOM 687 O O . VAL A 1 90 ? -21.483 15.591 -1.952 1.00 67.94 90 VAL A O 1
#

Secondary structure (DSSP, 8-state):
--PPPTT----HHHHHHHHHHHHHHSPTT--------HHHHTTGGGGGS-HHHHHHHS--PPPTT-EEEEEE-SS-EEEEEEEEPP----

Foldseek 3Di:
DDDDDPPDPDDLVVLLVVLVVVVVPADPPDDDDDDDDLNRQLNNCVQVVCNVVVVVVDDSGADVQFDWDWDDPPVTIDTPDGNHHDDDPD